Protein AF-0000000084982940 (afdb_homodimer)

Organism: NCBI:txid537013

Secondary structure (DSSP, 8-state):
-HHHHHHHHHHHTT--HHHHHHHTTS-HHHHHHHHHTSSPPPHHHHHHHHHHHT--HHHHTTS-S--SPP---/-HHHHHHHHHHHTT--HHHHHHHTTS-HHHHHHHHHTSSPPPHHHHHHHHHHHT--HHHHTTS-S--SPP---

Sequence (146 aa):
MYFQRIADLRTDADKTQQQIADLLHMKRQVYRRYEKGEREIPTWAVIQLARFYDVSTDYLLGLTREKRPFPKKMYFQRIADLRTDADKTQQQIADLLHMKRQVYRRYEKGEREIPTWAVIQLARFYDVSTDYLLGLTREKRPFPKK

InterPro domains:
  IPR001387 Cro/C1-type, helix-turn-helix domain [PF01381] (6-60)
  IPR001387 Cro/C1-type, helix-turn-helix domain [PS50943] (6-60)
  IPR001387 Cro/C1-type, helix-turn-helix domain [SM00530] (5-60)
  IPR001387 Cro/C1-type, helix-turn-helix domain [cd00093] (4-60)
  IPR010982 Lambda repressor-like, DNA-binding domain superfamily [G3DSA:1.10.260.40] (2-65)
  IPR010982 Lambda repressor-like, DNA-binding domain superfamily [SSF47413] (3-66)

Nearest PDB structures (foldseek):
  2b5a-assembly1_A  TM=7.956E-01  e=2.023E-03  [Bacillus] caldolyticus
  3f52-assembly1_A  TM=8.806E-01  e=1.432E-02  Corynebacterium glutamicum
  3f51-assembly1_A  TM=9.101E-01  e=2.168E-02  Corynebacterium glutamicum
  3vk0-assembly1_A  TM=8.858E-01  e=5.598E-02  Neisseria meningitidis MC58
  6jq1-assembly1_A  TM=7.758E-01  e=2.748E-02  Deinococcus geothermalis DSM 11300

Solvent-accessible surface area (backbone atoms only — not comparable to full-atom values): 7840 Å² total; per-residue (Å²): 118,33,27,52,44,50,44,49,54,35,53,74,67,71,48,52,65,57,58,51,12,53,74,69,71,48,54,42,71,59,47,49,31,26,46,67,58,77,39,82,58,47,41,71,56,46,53,51,49,18,60,72,70,60,30,18,47,33,28,44,53,57,53,21,82,55,51,70,42,63,67,66,115,116,33,28,53,43,50,44,48,53,36,54,72,68,71,46,50,64,57,58,51,11,55,74,68,71,48,54,42,71,59,47,50,31,27,44,68,59,76,39,83,59,48,39,71,56,46,54,51,49,17,59,71,70,60,30,19,48,33,27,47,52,56,51,23,82,55,50,70,42,63,68,66,114

pLDDT: mean 90.78, std 10.64, range [50.38, 98.25]

Structure (mmCIF, N/CA/C/O backbone):
data_AF-0000000084982940-model_v1
#
loop_
_entity.id
_entity.type
_entity.pdbx_description
1 polymer 'DNA-binding helix-turn-helix protein'
#
loop_
_atom_site.group_PDB
_atom_site.id
_atom_site.type_symbol
_atom_site.label_atom_id
_atom_site.label_alt_id
_atom_site.label_comp_id
_atom_site.label_asym_id
_atom_site.label_entity_id
_atom_site.label_seq_id
_atom_site.pdbx_PDB_ins_code
_atom_site.Cartn_x
_atom_site.Cartn_y
_atom_site.Cartn_z
_atom_site.occupancy
_atom_site.B_iso_or_equiv
_atom_site.auth_seq_id
_atom_site.auth_comp_id
_atom_site.auth_asym_id
_atom_site.auth_atom_id
_atom_site.pdbx_PDB_model_num
ATOM 1 N N . MET A 1 1 ? 0.869 0.313 -15.117 1 68.62 1 MET A N 1
ATOM 2 C CA . MET A 1 1 ? -0.005 0.045 -13.977 1 68.62 1 MET A CA 1
ATOM 3 C C . MET A 1 1 ? 0.698 -0.831 -12.945 1 68.62 1 MET A C 1
ATOM 5 O O . MET A 1 1 ? 1.551 -1.647 -13.297 1 68.62 1 MET A O 1
ATOM 9 N N . TYR A 1 2 ? 0.542 -0.737 -11.625 1 73.44 2 TYR A N 1
ATOM 10 C CA . TYR A 1 2 ? 1.33 -1.376 -10.578 1 73.44 2 TYR A CA 1
ATOM 11 C C . TYR A 1 2 ? 1.044 -2.871 -10.516 1 73.44 2 TYR A C 1
ATOM 13 O O . TYR A 1 2 ? 1.881 -3.652 -10.055 1 73.44 2 TYR A O 1
ATOM 21 N N . PHE A 1 3 ? -0.052 -3.299 -11.172 1 84.62 3 PHE A N 1
ATOM 22 C CA . PHE A 1 3 ? -0.371 -4.719 -11.125 1 84.62 3 PHE A CA 1
ATOM 23 C C . PHE A 1 3 ? 0.608 -5.523 -11.969 1 84.62 3 PHE A C 1
ATOM 25 O O . PHE A 1 3 ? 0.892 -6.684 -11.672 1 84.62 3 PHE A O 1
ATOM 32 N N . GLN A 1 4 ? 1.15 -4.902 -12.977 1 89.56 4 GLN A N 1
ATOM 33 C CA . GLN A 1 4 ? 2.117 -5.609 -13.812 1 89.56 4 GLN A CA 1
ATOM 34 C C . GLN A 1 4 ? 3.4 -5.902 -13.039 1 89.56 4 GLN A C 1
ATOM 36 O O . GLN A 1 4 ? 4.02 -6.949 -13.227 1 89.56 4 GLN A O 1
ATOM 41 N N . ARG A 1 5 ? 3.727 -5.008 -12.195 1 92 5 ARG A N 1
ATOM 42 C CA . ARG A 1 5 ? 4.926 -5.168 -11.383 1 92 5 ARG A CA 1
ATOM 43 C C . ARG A 1 5 ? 4.797 -6.371 -10.445 1 92 5 ARG A C 1
ATOM 45 O O . ARG A 1 5 ? 5.77 -7.09 -10.219 1 92 5 ARG A O 1
ATOM 52 N N . ILE A 1 6 ? 3.637 -6.586 -9.961 1 93.56 6 ILE A N 1
ATOM 53 C CA . ILE A 1 6 ? 3.371 -7.707 -9.07 1 93.56 6 ILE A CA 1
ATOM 54 C C . ILE A 1 6 ? 3.617 -9.023 -9.797 1 93.56 6 ILE A C 1
ATOM 56 O O . ILE A 1 6 ? 4.277 -9.922 -9.266 1 93.56 6 ILE A O 1
ATOM 60 N N . ALA A 1 7 ? 3.117 -9.031 -10.992 1 95 7 ALA A N 1
ATOM 61 C CA . ALA A 1 7 ? 3.328 -10.227 -11.812 1 95 7 ALA A CA 1
ATOM 62 C C . ALA A 1 7 ? 4.805 -10.391 -12.156 1 95 7 ALA A C 1
ATOM 64 O O . ALA A 1 7 ? 5.336 -11.508 -12.109 1 95 7 ALA A O 1
ATOM 65 N N . ASP A 1 8 ? 5.441 -9.312 -12.547 1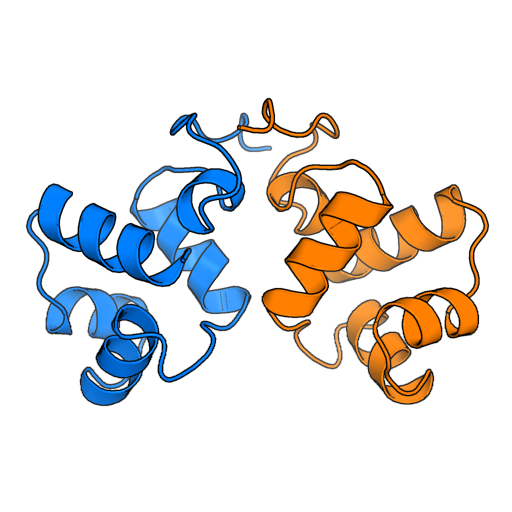 94.88 8 ASP A N 1
ATOM 66 C CA . ASP A 1 8 ? 6.855 -9.336 -12.898 1 94.88 8 ASP A CA 1
ATOM 67 C C . ASP A 1 8 ? 7.703 -9.859 -11.734 1 94.88 8 ASP A C 1
ATOM 69 O O . ASP A 1 8 ? 8.602 -10.68 -11.938 1 94.88 8 ASP A O 1
ATOM 73 N N . LEU A 1 9 ? 7.473 -9.383 -10.578 1 94.94 9 LEU A N 1
ATOM 74 C CA . LEU A 1 9 ? 8.203 -9.812 -9.391 1 94.94 9 LEU A CA 1
ATOM 75 C C . LEU A 1 9 ? 8.008 -11.305 -9.133 1 94.94 9 LEU A C 1
ATOM 77 O O . LEU A 1 9 ? 8.969 -12.008 -8.805 1 94.94 9 LEU A O 1
ATOM 81 N N . ARG A 1 10 ? 6.758 -11.672 -9.242 1 96.81 10 ARG A N 1
ATOM 82 C CA . ARG A 1 10 ? 6.449 -13.078 -9.039 1 96.81 10 ARG A CA 1
ATOM 83 C C . ARG A 1 10 ? 7.223 -13.961 -10.023 1 96.81 10 ARG A C 1
ATOM 85 O O . ARG A 1 10 ? 7.84 -14.945 -9.625 1 96.81 10 ARG A O 1
ATOM 92 N N . THR A 1 11 ? 7.148 -13.602 -11.344 1 96.38 11 THR A N 1
ATOM 93 C CA . THR A 1 11 ? 7.809 -14.375 -12.391 1 96.38 11 THR A CA 1
ATOM 94 C C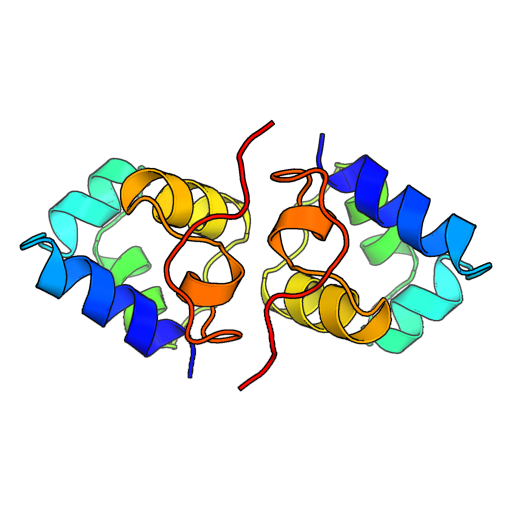 . THR A 1 11 ? 9.328 -14.328 -12.219 1 96.38 11 THR A C 1
ATOM 96 O O . THR A 1 11 ? 10.008 -15.336 -12.414 1 96.38 11 THR A O 1
ATOM 99 N N . ASP A 1 12 ? 9.859 -13.188 -11.883 1 95 12 ASP A N 1
ATOM 100 C CA . ASP A 1 12 ? 11.289 -13.023 -11.641 1 95 12 ASP A CA 1
ATOM 101 C C . ASP A 1 12 ? 11.766 -13.93 -10.508 1 95 12 ASP A C 1
ATOM 103 O O . ASP A 1 12 ? 12.906 -14.398 -10.516 1 95 12 ASP A O 1
ATOM 107 N N . ALA A 1 13 ? 10.969 -14.141 -9.555 1 95.88 13 ALA A N 1
ATOM 108 C CA . ALA A 1 13 ? 11.289 -14.984 -8.406 1 95.88 13 ALA A CA 1
ATOM 109 C C . ALA A 1 13 ? 10.961 -16.453 -8.695 1 95.88 13 ALA A C 1
ATOM 111 O O . ALA A 1 13 ? 11.031 -17.297 -7.797 1 95.88 13 ALA A O 1
ATOM 112 N N . ASP A 1 14 ? 10.461 -16.703 -9.883 1 97.38 14 ASP A N 1
ATOM 113 C CA . ASP A 1 14 ? 10.133 -18.047 -10.336 1 97.38 14 ASP A CA 1
ATOM 114 C C . ASP A 1 14 ? 9.031 -18.656 -9.469 1 97.38 14 ASP A C 1
ATOM 116 O O . ASP A 1 14 ? 9.148 -19.812 -9.047 1 97.38 14 ASP A O 1
ATOM 120 N N . LYS A 1 15 ? 8.07 -17.875 -9.148 1 97.94 15 LYS A N 1
ATOM 121 C CA . LYS A 1 15 ? 6.926 -18.344 -8.375 1 97.94 15 LYS A CA 1
ATOM 122 C C . LYS A 1 15 ? 5.672 -18.422 -9.242 1 97.94 15 LYS A C 1
ATOM 124 O O . LYS A 1 15 ? 5.543 -17.703 -10.227 1 97.94 15 LYS A O 1
ATOM 129 N N . THR A 1 16 ? 4.832 -19.297 -8.812 1 97.94 16 THR A N 1
ATOM 130 C CA . THR A 1 16 ? 3.533 -19.391 -9.469 1 97.94 16 THR A CA 1
ATOM 131 C C . THR A 1 16 ? 2.494 -18.547 -8.742 1 97.94 16 THR A C 1
ATOM 133 O O . THR A 1 16 ? 2.727 -18.109 -7.613 1 97.94 16 THR A O 1
ATOM 136 N N . GLN A 1 17 ? 1.413 -18.328 -9.414 1 97.69 17 GLN A N 1
ATOM 137 C CA . GLN A 1 17 ? 0.321 -17.609 -8.773 1 97.69 17 GLN A CA 1
ATOM 138 C C . GLN A 1 17 ? -0.171 -18.344 -7.527 1 97.69 17 GLN A C 1
ATOM 140 O O . GLN A 1 17 ? -0.521 -17.719 -6.527 1 97.69 17 GLN A O 1
ATOM 145 N N . GLN A 1 18 ? -0.184 -19.656 -7.645 1 98.19 18 GLN A N 1
ATOM 146 C CA . GLN A 1 18 ? -0.63 -20.469 -6.527 1 98.19 18 GLN A CA 1
ATOM 147 C C . GLN A 1 18 ? 0.291 -20.312 -5.32 1 98.19 18 GLN A C 1
ATOM 149 O O . GLN A 1 18 ? -0.177 -20.188 -4.188 1 98.19 18 GLN A O 1
ATOM 154 N N . GLN A 1 19 ? 1.521 -20.297 -5.547 1 98.19 19 GLN A N 1
ATOM 155 C CA . GLN A 1 19 ? 2.498 -20.156 -4.469 1 98.19 19 GLN A CA 1
ATOM 156 C C . GLN A 1 19 ? 2.338 -18.812 -3.758 1 98.19 19 GLN A C 1
ATOM 158 O O . GLN A 1 19 ? 2.41 -18.75 -2.527 1 98.19 19 GLN A O 1
ATOM 163 N N . ILE A 1 20 ? 2.127 -17.797 -4.488 1 98.06 20 ILE A N 1
ATOM 164 C CA . ILE A 1 20 ? 1.952 -16.469 -3.908 1 98.06 20 ILE A CA 1
ATOM 165 C C . ILE A 1 20 ? 0.614 -16.391 -3.176 1 98.06 20 ILE A C 1
ATOM 167 O O . ILE A 1 20 ? 0.524 -15.82 -2.086 1 98.06 20 ILE A O 1
ATOM 171 N N . ALA A 1 21 ? -0.402 -16.938 -3.791 1 98.25 21 ALA A N 1
ATOM 172 C CA . ALA A 1 21 ? -1.712 -16.984 -3.146 1 98.25 21 ALA A CA 1
ATOM 173 C C . ALA A 1 21 ? -1.63 -17.672 -1.792 1 98.25 21 ALA A C 1
ATOM 175 O O . ALA A 1 21 ? -2.219 -17.219 -0.812 1 98.25 21 ALA A O 1
ATOM 176 N N . ASP A 1 22 ? -0.888 -18.766 -1.748 1 98.06 22 ASP A N 1
ATOM 177 C CA . ASP A 1 22 ? -0.677 -19.5 -0.503 1 98.06 22 ASP A CA 1
ATOM 178 C C . ASP A 1 22 ? 0.048 -18.625 0.526 1 98.06 22 ASP A C 1
ATOM 180 O O . ASP A 1 22 ? -0.312 -18.625 1.705 1 98.06 22 ASP A O 1
ATOM 184 N N . LEU A 1 23 ? 1.025 -17.938 0.064 1 96.94 23 LEU A N 1
ATOM 185 C CA . LEU A 1 23 ? 1.77 -17.031 0.92 1 96.94 23 LEU A CA 1
ATOM 186 C C . LEU A 1 23 ? 0.841 -15.992 1.547 1 96.94 23 LEU A C 1
ATOM 188 O O . LEU A 1 23 ? 0.991 -15.648 2.721 1 96.94 23 LEU A O 1
ATOM 192 N N . LEU A 1 24 ? -0.109 -15.523 0.768 1 97.31 24 LEU A N 1
ATOM 193 C CA . LEU A 1 24 ? -1.027 -14.469 1.2 1 97.31 24 LEU A CA 1
ATOM 194 C C . LEU A 1 24 ? -2.27 -15.07 1.85 1 97.31 24 LEU A C 1
ATOM 196 O O . LEU A 1 24 ? -3.193 -14.344 2.223 1 97.31 24 LEU A O 1
ATOM 200 N N . HIS A 1 25 ? -2.301 -16.359 1.927 1 97.69 25 HIS A N 1
ATOM 201 C CA . HIS A 1 25 ? -3.432 -17.062 2.512 1 97.69 25 HIS A CA 1
ATOM 202 C C . HIS A 1 25 ? -4.738 -16.688 1.814 1 97.69 25 HIS A C 1
ATOM 204 O O . HIS A 1 25 ? -5.727 -16.359 2.475 1 97.69 25 HIS A O 1
ATOM 210 N N . MET A 1 26 ? -4.699 -16.797 0.544 1 97 26 MET A N 1
ATOM 211 C CA . MET A 1 26 ? -5.879 -16.5 -0.263 1 97 26 MET A CA 1
ATOM 212 C C . MET A 1 26 ? -5.992 -17.469 -1.438 1 97 26 MET A C 1
ATOM 214 O O . MET A 1 26 ? -5.098 -18.281 -1.667 1 97 26 MET A O 1
ATOM 218 N N . LYS A 1 27 ? -7.105 -17.344 -2.117 1 97.94 27 LYS A N 1
ATOM 219 C CA . LYS A 1 27 ? -7.332 -18.188 -3.293 1 97.94 27 LYS A CA 1
ATOM 220 C C . LYS A 1 27 ? -6.551 -17.656 -4.496 1 97.94 27 LYS A C 1
ATOM 222 O O . LYS A 1 27 ? -6.449 -16.453 -4.703 1 97.94 27 LYS A O 1
ATOM 227 N N . ARG A 1 28 ? -6.113 -18.578 -5.281 1 97.94 28 ARG A N 1
ATOM 228 C CA . ARG A 1 28 ? -5.359 -18.234 -6.488 1 97.94 28 ARG A CA 1
ATOM 229 C C . ARG A 1 28 ? -6.168 -17.328 -7.406 1 97.94 28 ARG A C 1
ATOM 231 O O . ARG A 1 28 ? -5.621 -16.406 -8.008 1 97.94 28 ARG A O 1
ATOM 238 N N . GLN A 1 29 ? -7.418 -17.578 -7.453 1 97.75 29 GLN A N 1
ATOM 239 C CA . GLN A 1 29 ? -8.289 -16.781 -8.32 1 97.75 29 GLN A CA 1
ATOM 240 C C . GLN A 1 29 ? -8.289 -15.32 -7.906 1 97.75 29 GLN A C 1
ATOM 242 O O . GLN A 1 29 ? -8.297 -14.43 -8.758 1 97.75 29 GLN A O 1
ATOM 247 N N . VAL A 1 30 ? -8.297 -15.141 -6.66 1 97 30 VAL A N 1
ATOM 248 C CA . VAL A 1 30 ? -8.305 -13.781 -6.129 1 97 30 VAL A CA 1
ATOM 249 C C . VAL A 1 30 ? -6.977 -13.102 -6.441 1 97 30 VAL A C 1
ATOM 251 O O . VAL A 1 30 ? -6.953 -11.969 -6.93 1 97 30 VAL A O 1
ATOM 254 N N . TYR A 1 31 ? -5.934 -13.805 -6.168 1 97.25 31 TYR A N 1
ATOM 255 C CA . TYR A 1 31 ? -4.605 -13.258 -6.438 1 97.25 31 TYR A CA 1
ATOM 256 C C . TYR A 1 31 ? -4.445 -12.914 -7.914 1 97.25 31 TYR A C 1
ATOM 258 O O . TYR A 1 31 ? -3.877 -11.875 -8.258 1 97.25 31 TYR A O 1
ATOM 266 N N . ARG A 1 32 ? -4.895 -13.758 -8.711 1 96.44 32 ARG A N 1
ATOM 267 C CA . ARG A 1 32 ? -4.824 -13.539 -10.156 1 96.44 32 ARG A CA 1
ATOM 268 C C . ARG A 1 32 ? -5.492 -12.219 -10.539 1 96.44 32 ARG A C 1
ATOM 270 O O . ARG A 1 32 ? -5 -11.5 -11.406 1 96.44 32 ARG A O 1
ATOM 277 N N . ARG A 1 33 ? -6.59 -11.93 -9.922 1 96.62 33 ARG A N 1
ATOM 278 C CA . ARG A 1 33 ? -7.316 -10.703 -10.211 1 96.62 33 ARG A CA 1
ATOM 279 C C . ARG A 1 33 ? -6.477 -9.477 -9.867 1 96.62 33 ARG A C 1
ATOM 281 O O . ARG A 1 33 ? -6.586 -8.438 -10.531 1 96.62 33 ARG A O 1
ATOM 288 N N . TYR A 1 34 ? -5.676 -9.57 -8.875 1 95.56 34 TYR A N 1
ATOM 289 C CA . TYR A 1 34 ? -4.77 -8.477 -8.539 1 95.56 34 TYR A CA 1
ATOM 290 C C . TYR A 1 34 ? -3.73 -8.273 -9.633 1 95.56 34 TYR A C 1
ATOM 292 O O . TYR A 1 34 ? -3.496 -7.145 -10.07 1 95.56 34 TYR A O 1
ATOM 300 N N . GLU A 1 35 ? -3.201 -9.352 -10.164 1 95.75 35 GLU A N 1
ATOM 301 C CA . GLU A 1 35 ? -2.156 -9.281 -11.18 1 95.75 35 GLU A CA 1
ATOM 302 C C . GLU A 1 35 ? -2.719 -8.805 -12.516 1 95.75 35 GLU A C 1
ATOM 304 O O . GLU A 1 35 ? -1.979 -8.281 -13.359 1 95.75 35 GLU A O 1
ATOM 309 N N . LYS A 1 36 ? -4.012 -8.945 -12.609 1 94.56 36 LYS A N 1
ATOM 310 C CA . LYS A 1 36 ? -4.656 -8.531 -13.852 1 94.56 36 LYS A CA 1
ATOM 311 C C . LYS A 1 36 ? -5.191 -7.109 -13.75 1 94.56 36 LYS A C 1
ATOM 313 O O . LYS A 1 36 ? -5.668 -6.547 -14.742 1 94.56 36 LYS A O 1
ATOM 318 N N . GLY A 1 37 ? -5.168 -6.625 -12.664 1 93.44 37 GLY A N 1
ATOM 319 C CA . GLY A 1 37 ? -5.688 -5.281 -12.461 1 93.44 37 GLY A CA 1
ATOM 320 C C . GLY A 1 37 ? -7.199 -5.238 -12.344 1 93.44 37 GLY A C 1
ATOM 321 O O . GLY A 1 37 ? -7.801 -4.164 -12.422 1 93.44 37 GLY A O 1
ATOM 322 N N . GLU A 1 38 ? -7.781 -6.355 -12.148 1 95.12 38 GLU A N 1
ATOM 323 C CA . GLU A 1 38 ? -9.234 -6.422 -12.008 1 95.12 38 GLU A CA 1
ATOM 324 C C . GLU A 1 38 ? -9.672 -6 -10.609 1 95.12 38 GLU A C 1
ATOM 326 O O . GLU A 1 38 ? -10.805 -5.547 -10.422 1 95.12 38 GLU A O 1
ATOM 331 N N . ARG A 1 39 ? -8.812 -6.188 -9.625 1 94.12 39 ARG A N 1
ATOM 332 C CA . ARG A 1 39 ? -9.023 -5.781 -8.234 1 94.12 39 ARG A CA 1
ATOM 333 C C . ARG A 1 39 ? -7.797 -5.07 -7.68 1 94.12 39 ARG A C 1
ATOM 335 O O . ARG A 1 39 ? -6.668 -5.395 -8.047 1 94.12 39 ARG A O 1
ATOM 342 N N . GLU A 1 40 ? -8.125 -4.199 -6.852 1 93.62 40 GLU A N 1
ATOM 343 C CA . GLU A 1 40 ? -7.008 -3.553 -6.176 1 93.62 40 GLU A CA 1
ATOM 344 C C . GLU A 1 40 ? -6.445 -4.438 -5.066 1 93.62 40 GLU A C 1
ATOM 346 O O . GLU A 1 40 ? -7.203 -5.004 -4.273 1 93.62 40 GLU A O 1
ATOM 351 N N . ILE A 1 41 ? -5.16 -4.551 -5.07 1 94.81 41 ILE A N 1
ATOM 352 C CA . ILE A 1 41 ? -4.508 -5.32 -4.02 1 94.81 41 ILE A CA 1
ATOM 353 C C . ILE A 1 41 ? -4.574 -4.555 -2.701 1 94.81 41 ILE A C 1
ATOM 355 O O . ILE A 1 41 ? -4.328 -3.346 -2.664 1 94.81 41 ILE A O 1
ATOM 359 N N . PRO A 1 42 ? -5.008 -5.273 -1.688 1 95 42 PRO A N 1
ATOM 360 C CA . PRO A 1 42 ? -5.113 -4.574 -0.405 1 95 42 PRO A CA 1
ATOM 361 C C . PRO A 1 42 ? -3.748 -4.266 0.211 1 95 42 PRO A C 1
ATOM 363 O O . PRO A 1 42 ? -2.768 -4.961 -0.074 1 95 42 PRO A O 1
ATOM 366 N N . THR A 1 43 ? -3.75 -3.266 1.071 1 95.25 43 THR A N 1
ATOM 367 C CA . THR A 1 43 ? -2.52 -2.742 1.654 1 95.25 43 THR A CA 1
ATOM 368 C C . THR A 1 43 ? -1.765 -3.842 2.395 1 95.25 43 THR A C 1
ATOM 370 O O . THR A 1 43 ? -0.542 -3.955 2.271 1 95.25 43 THR A O 1
ATOM 373 N N . TRP A 1 44 ? -2.48 -4.668 3.143 1 94.56 44 TRP A N 1
ATOM 374 C CA . TRP A 1 44 ? -1.816 -5.723 3.902 1 94.56 44 TRP A CA 1
ATOM 375 C C . TRP A 1 44 ? -1.078 -6.68 2.973 1 94.56 44 TRP A C 1
ATOM 377 O O . TRP A 1 44 ? 0.014 -7.152 3.297 1 94.56 44 TRP A O 1
ATOM 387 N N . ALA A 1 45 ? -1.613 -6.98 1.888 1 95.94 45 ALA A N 1
ATOM 388 C CA . ALA A 1 45 ? -0.985 -7.871 0.917 1 95.94 45 ALA A CA 1
ATOM 389 C C . ALA A 1 45 ? 0.234 -7.215 0.276 1 95.94 45 ALA A C 1
ATOM 391 O O . ALA A 1 45 ? 1.24 -7.879 0.016 1 95.94 45 ALA A O 1
ATOM 392 N N . VAL A 1 46 ? 0.087 -5.957 0.033 1 94.81 46 VAL A N 1
ATOM 393 C CA . VAL A 1 46 ? 1.199 -5.191 -0.523 1 94.81 46 VAL A CA 1
ATOM 394 C C . VAL A 1 46 ? 2.404 -5.281 0.41 1 94.81 46 VAL A C 1
ATOM 396 O O . VAL A 1 46 ? 3.525 -5.539 -0.036 1 94.81 46 VAL A O 1
ATOM 399 N N . ILE A 1 47 ? 2.189 -5.098 1.643 1 94 47 ILE A N 1
ATOM 400 C CA . ILE A 1 47 ? 3.252 -5.129 2.643 1 94 47 ILE A CA 1
ATOM 401 C C . ILE A 1 47 ? 3.891 -6.516 2.672 1 94 47 ILE A C 1
ATOM 403 O O . ILE A 1 47 ? 5.117 -6.641 2.656 1 94 47 ILE A O 1
ATOM 407 N N . GLN A 1 48 ? 3.082 -7.48 2.674 1 95.88 48 GLN A N 1
ATOM 408 C CA . GLN A 1 48 ? 3.58 -8.852 2.727 1 95.88 48 GLN A CA 1
ATOM 409 C C . GLN A 1 48 ? 4.418 -9.18 1.493 1 95.88 48 GLN A C 1
ATOM 411 O O . GLN A 1 48 ? 5.477 -9.797 1.604 1 95.88 48 GLN A O 1
ATOM 416 N N . LEU A 1 49 ? 3.908 -8.805 0.385 1 96 49 LEU A N 1
ATOM 417 C CA . LEU A 1 49 ? 4.617 -9.078 -0.859 1 96 49 LEU A CA 1
ATOM 418 C C . LEU A 1 49 ? 5.945 -8.328 -0.905 1 96 49 LEU A C 1
ATOM 420 O O . LEU A 1 49 ? 6.961 -8.883 -1.336 1 96 49 LEU A O 1
ATOM 424 N N . ALA A 1 50 ? 5.898 -7.105 -0.548 1 93.81 50 ALA A N 1
ATOM 425 C CA . ALA A 1 50 ? 7.121 -6.309 -0.521 1 93.81 50 ALA A CA 1
ATOM 426 C C . ALA A 1 50 ? 8.188 -6.965 0.354 1 93.81 50 ALA A C 1
ATOM 428 O O . ALA A 1 50 ? 9.359 -7.02 -0.022 1 93.81 50 ALA A O 1
ATOM 429 N N . ARG A 1 51 ? 7.801 -7.453 1.483 1 93.5 51 ARG A N 1
ATOM 430 C CA . ARG A 1 51 ? 8.719 -8.141 2.391 1 93.5 51 ARG A CA 1
ATOM 431 C C . ARG A 1 51 ? 9.227 -9.438 1.777 1 93.5 51 ARG A C 1
ATOM 433 O O . ARG A 1 51 ? 10.414 -9.742 1.854 1 93.5 51 ARG A O 1
ATOM 440 N N . PHE A 1 52 ? 8.297 -10.062 1.235 1 95.25 52 PHE A N 1
ATOM 441 C CA . PHE A 1 52 ? 8.633 -11.359 0.654 1 95.25 52 PHE A CA 1
ATOM 442 C C . PHE A 1 52 ? 9.664 -11.203 -0.459 1 95.25 52 PHE A C 1
ATOM 444 O O . PHE A 1 52 ? 10.633 -11.953 -0.52 1 95.25 52 PHE A O 1
ATOM 451 N N . TYR A 1 53 ? 9.445 -10.242 -1.34 1 94.56 53 TYR A N 1
ATOM 452 C CA . TYR A 1 53 ? 10.32 -10.031 -2.488 1 94.56 53 TYR A CA 1
ATOM 453 C C . TYR A 1 53 ? 11.516 -9.164 -2.115 1 94.56 53 TYR A C 1
ATOM 455 O O . TYR A 1 53 ? 12.406 -8.938 -2.938 1 94.56 53 TYR A O 1
ATOM 463 N N . ASP A 1 54 ? 11.516 -8.656 -0.96 1 93 54 ASP A N 1
ATOM 464 C CA . ASP A 1 54 ? 12.578 -7.793 -0.453 1 93 54 ASP A CA 1
ATOM 465 C C . ASP A 1 54 ? 12.703 -6.52 -1.287 1 93 54 ASP A C 1
ATOM 467 O O . ASP A 1 54 ? 13.789 -6.172 -1.746 1 93 54 ASP A O 1
ATOM 471 N N . VAL A 1 55 ? 11.594 -5.883 -1.477 1 92.31 55 VAL A N 1
ATOM 472 C CA . VAL A 1 55 ? 11.508 -4.617 -2.203 1 92.31 55 VAL A CA 1
ATOM 473 C C . VAL A 1 55 ? 10.68 -3.617 -1.406 1 92.31 55 VAL A C 1
ATOM 475 O O . VAL A 1 55 ? 10.023 -3.984 -0.426 1 92.31 55 VAL A O 1
ATOM 478 N N . SER A 1 56 ? 10.797 -2.396 -1.872 1 91.75 56 SER A N 1
ATOM 479 C CA . SER A 1 56 ? 9.953 -1.378 -1.249 1 91.75 56 SER A CA 1
ATOM 480 C C . SER A 1 56 ? 8.523 -1.44 -1.776 1 91.75 56 SER A C 1
ATOM 482 O O . SER A 1 56 ? 8.289 -1.922 -2.887 1 91.75 56 SER A O 1
ATOM 484 N N . THR A 1 57 ? 7.59 -1.021 -0.942 1 93 57 THR A N 1
ATOM 485 C CA . THR A 1 57 ? 6.215 -0.929 -1.414 1 93 57 THR A CA 1
ATOM 486 C C . THR A 1 57 ? 6.109 0.045 -2.584 1 93 57 THR A C 1
ATOM 488 O O . THR A 1 57 ? 5.309 -0.161 -3.5 1 93 57 THR A O 1
ATOM 491 N N . ASP A 1 58 ? 6.945 1.015 -2.609 1 92.31 58 ASP A N 1
ATOM 492 C CA . ASP A 1 58 ? 6.996 1.959 -3.723 1 92.31 58 ASP A CA 1
ATOM 493 C C . ASP A 1 58 ? 7.359 1.252 -5.027 1 92.31 58 ASP A C 1
ATOM 495 O O . ASP A 1 58 ? 6.73 1.489 -6.062 1 92.31 58 ASP A O 1
ATOM 499 N N . TYR A 1 59 ? 8.328 0.442 -4.871 1 91.75 59 TYR A N 1
ATOM 500 C CA . TYR A 1 59 ? 8.75 -0.303 -6.051 1 91.75 59 TYR A CA 1
ATOM 501 C C . TYR A 1 59 ? 7.652 -1.256 -6.512 1 91.75 59 TYR A C 1
ATOM 503 O O . TYR A 1 59 ? 7.336 -1.315 -7.703 1 91.75 59 TYR A O 1
ATOM 511 N N . LEU A 1 60 ? 7.059 -1.931 -5.555 1 92.75 60 LEU A N 1
ATOM 512 C CA . LEU A 1 60 ? 6.02 -2.912 -5.848 1 92.75 60 LEU A CA 1
ATOM 513 C C . LEU A 1 60 ? 4.828 -2.256 -6.543 1 92.75 60 LEU A C 1
ATOM 515 O O . LEU A 1 60 ? 4.25 -2.832 -7.465 1 92.75 60 LEU A O 1
ATOM 519 N N . LEU A 1 61 ? 4.602 -1.038 -6.09 1 92.12 61 LEU A N 1
ATOM 520 C CA . LEU A 1 61 ? 3.434 -0.329 -6.602 1 92.12 61 LEU A CA 1
ATOM 521 C C . LEU A 1 61 ? 3.797 0.504 -7.824 1 92.12 61 LEU A C 1
ATOM 523 O O . LEU A 1 61 ? 2.982 1.297 -8.305 1 92.12 61 LEU A O 1
ATOM 527 N N . GLY A 1 62 ? 4.992 0.4 -8.266 1 88.25 62 GLY A N 1
ATOM 528 C CA . GLY A 1 62 ? 5.41 1.047 -9.5 1 88.25 62 GLY A CA 1
ATOM 529 C C . GLY A 1 62 ? 5.652 2.535 -9.344 1 88.25 62 GLY A C 1
ATOM 530 O O . GLY A 1 62 ? 5.633 3.281 -10.32 1 88.25 62 GLY A O 1
ATOM 531 N N . LEU A 1 63 ? 5.848 2.949 -8.164 1 87.81 63 LEU A N 1
ATOM 532 C CA . LEU A 1 63 ? 6.027 4.371 -7.887 1 87.81 63 LEU A CA 1
ATOM 533 C C . LEU A 1 63 ? 7.496 4.77 -8.016 1 87.81 63 LEU A C 1
ATOM 535 O O . LEU A 1 63 ? 7.812 5.957 -8.125 1 87.81 63 LEU A O 1
ATOM 539 N N . THR A 1 64 ? 8.328 3.803 -7.957 1 86.31 64 THR A N 1
ATOM 540 C CA . THR A 1 64 ? 9.758 4.035 -8.117 1 86.31 64 THR A CA 1
ATOM 541 C C . THR A 1 64 ? 10.398 2.92 -8.938 1 86.31 64 THR A C 1
ATOM 543 O O . THR A 1 64 ? 9.836 1.829 -9.062 1 86.31 64 THR A O 1
ATOM 546 N N . ARG A 1 65 ? 11.484 3.174 -9.445 1 85.19 65 ARG A N 1
ATOM 547 C CA . ARG A 1 65 ? 12.234 2.168 -10.188 1 85.19 65 ARG A CA 1
ATOM 548 C C . ARG A 1 65 ? 13.32 1.537 -9.32 1 85.19 65 ARG A C 1
ATOM 550 O O . ARG A 1 65 ? 13.93 0.537 -9.711 1 85.19 65 ARG A O 1
ATOM 557 N N . GLU A 1 66 ? 13.445 2.082 -8.234 1 82.06 66 GLU A N 1
ATOM 558 C CA . GLU A 1 66 ? 14.453 1.56 -7.32 1 82.06 66 GLU A CA 1
ATOM 559 C C . GLU A 1 66 ? 13.906 0.391 -6.508 1 82.0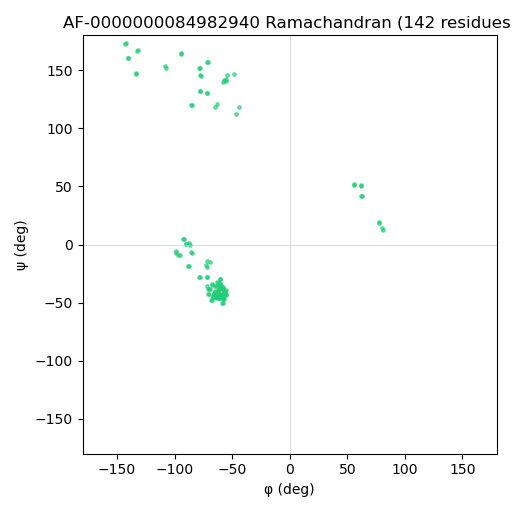6 66 GLU A C 1
ATOM 561 O O . GLU A 1 66 ? 12.938 0.545 -5.766 1 82.06 66 GLU A O 1
ATOM 566 N N . LYS A 1 67 ? 14.586 -0.762 -6.688 1 75.56 67 LYS A N 1
ATOM 567 C CA . LYS A 1 67 ? 14.125 -1.984 -6.035 1 75.56 67 LYS A CA 1
ATOM 568 C C . LYS A 1 67 ? 14.391 -1.939 -4.531 1 75.56 67 LYS A C 1
ATOM 570 O O . LYS A 1 67 ? 13.609 -2.471 -3.742 1 75.56 67 LYS A O 1
ATOM 575 N N . ARG A 1 68 ? 15.508 -1.331 -4.078 1 68.69 68 ARG A N 1
ATOM 576 C CA . ARG A 1 68 ? 16.016 -1.472 -2.723 1 68.69 68 ARG A CA 1
ATOM 577 C C . ARG A 1 68 ? 15.055 -0.884 -1.702 1 68.69 68 ARG A C 1
ATOM 579 O O . ARG A 1 68 ? 14.562 0.232 -1.878 1 68.69 68 ARG A O 1
ATOM 586 N N . PRO A 1 69 ? 14.641 -1.931 -0.858 1 63.59 69 PRO A N 1
ATOM 587 C CA . PRO A 1 69 ? 13.812 -1.418 0.234 1 63.59 69 PRO A CA 1
ATOM 588 C C . PRO A 1 69 ? 14.5 -0.316 1.034 1 63.59 69 PRO A C 1
ATOM 590 O O . PRO A 1 69 ? 15.734 -0.222 1.025 1 63.59 69 PRO A O 1
ATOM 593 N N . PHE A 1 70 ? 13.742 0.628 1.414 1 61.78 70 PHE A N 1
ATOM 594 C CA . PHE A 1 70 ? 14.359 1.523 2.387 1 61.78 70 PHE A CA 1
ATOM 595 C C . PHE A 1 70 ? 14.82 0.752 3.617 1 61.78 70 PHE A C 1
ATOM 597 O O . PHE A 1 70 ? 14.289 -0.318 3.92 1 61.78 70 PHE A O 1
ATOM 604 N N . PRO A 1 71 ? 15.867 1.172 4.031 1 61.75 71 PRO A N 1
ATOM 605 C CA . PRO A 1 71 ? 16.359 0.451 5.211 1 61.75 71 PRO A CA 1
ATOM 606 C C . PRO A 1 71 ? 15.273 0.244 6.266 1 61.75 71 PRO A C 1
ATOM 608 O O . PRO A 1 71 ? 14.438 1.128 6.484 1 61.75 71 PRO A O 1
ATOM 611 N N . LYS A 1 72 ? 14.961 -1.059 6.379 1 56.59 72 LYS A N 1
ATOM 612 C CA . LYS A 1 72 ? 14 -1.45 7.402 1 56.59 72 LYS A CA 1
ATOM 613 C C . LYS A 1 72 ? 14.352 -0.832 8.758 1 56.59 72 LYS A C 1
ATOM 615 O O . LYS A 1 72 ? 15.523 -0.561 9.031 1 56.59 72 LYS A O 1
ATOM 620 N N . LYS A 1 73 ? 13.336 -0.492 9.578 1 50.38 73 LYS A N 1
ATOM 621 C CA . LYS A 1 73 ? 13.633 -0.177 10.969 1 50.38 73 LYS A CA 1
ATOM 622 C C . LYS A 1 73 ? 14.148 -1.405 11.711 1 50.38 73 LYS A C 1
ATOM 624 O O . LYS A 1 73 ? 13.672 -2.521 11.484 1 50.38 73 LYS A O 1
ATOM 629 N N . MET B 1 1 ?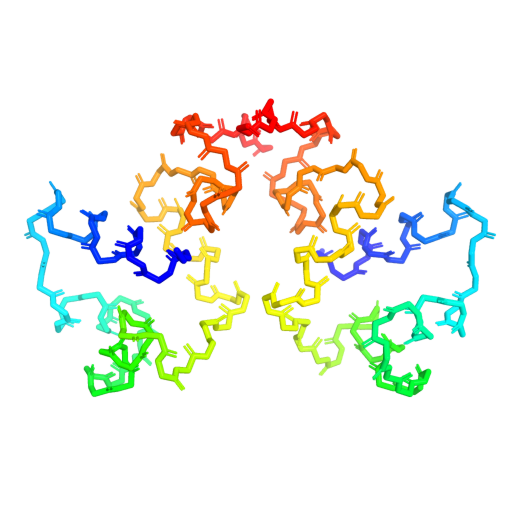 1.718 0.705 14.812 1 68.12 1 MET B N 1
ATOM 630 C CA . MET B 1 1 ? 0.818 0.37 13.719 1 68.12 1 MET B CA 1
ATOM 631 C C . MET B 1 1 ? 0.788 1.486 12.68 1 68.12 1 MET B C 1
ATOM 633 O O . MET B 1 1 ? 1.007 2.652 13.008 1 68.12 1 MET B O 1
ATOM 637 N N . TYR B 1 2 ? 0.668 1.267 11.344 1 75.69 2 TYR B N 1
ATOM 638 C CA . TYR B 1 2 ? 0.872 2.262 10.297 1 75.69 2 TYR B CA 1
ATOM 639 C C . TYR B 1 2 ? -0.24 3.303 10.312 1 75.69 2 TYR B C 1
ATOM 641 O O . TYR B 1 2 ? -0.065 4.414 9.805 1 75.69 2 TYR B O 1
ATOM 649 N N . PHE B 1 3 ? -1.356 2.973 11.039 1 83.5 3 PHE B N 1
ATOM 650 C CA . PHE B 1 3 ? -2.455 3.932 11.031 1 83.5 3 PHE B CA 1
ATOM 651 C C . PHE B 1 3 ? -2.092 5.172 11.844 1 83.5 3 PHE B C 1
ATOM 653 O O . PHE B 1 3 ? -2.562 6.273 11.547 1 83.5 3 PHE B O 1
ATOM 660 N N . GLN B 1 4 ? -1.245 5 12.797 1 89.31 4 GLN B N 1
ATOM 661 C CA . GLN B 1 4 ? -0.824 6.148 13.594 1 89.31 4 GLN B CA 1
ATOM 662 C C . GLN B 1 4 ? 0.001 7.121 12.758 1 89.31 4 GLN B C 1
ATOM 664 O O . GLN B 1 4 ? -0.096 8.336 12.93 1 89.31 4 GLN B O 1
ATOM 669 N N . ARG B 1 5 ? 0.72 6.578 11.875 1 92 5 ARG B N 1
ATOM 670 C CA . ARG B 1 5 ? 1.544 7.398 10.992 1 92 5 ARG B CA 1
ATOM 671 C C . ARG B 1 5 ? 0.678 8.273 10.094 1 92 5 ARG B C 1
ATOM 673 O O . ARG B 1 5 ? 1.02 9.43 9.828 1 92 5 ARG B O 1
ATOM 680 N N . ILE B 1 6 ? -0.404 7.77 9.688 1 93.62 6 ILE B N 1
ATOM 681 C CA . ILE B 1 6 ? -1.331 8.5 8.828 1 93.62 6 ILE B CA 1
ATOM 682 C C . ILE B 1 6 ? -1.869 9.719 9.57 1 93.62 6 ILE B C 1
ATOM 684 O O . ILE B 1 6 ? -1.895 10.828 9.023 1 93.62 6 ILE B O 1
ATOM 688 N N . ALA B 1 7 ? -2.211 9.461 10.789 1 95.12 7 ALA B N 1
ATOM 689 C CA . ALA B 1 7 ? -2.699 10.562 11.617 1 95.12 7 ALA B CA 1
ATOM 690 C C . ALA B 1 7 ? -1.595 11.586 11.883 1 95.12 7 ALA B C 1
ATOM 692 O O . ALA B 1 7 ? -1.831 12.789 11.828 1 95.12 7 ALA B O 1
ATOM 693 N N . ASP B 1 8 ? -0.428 11.094 12.211 1 94.81 8 ASP B N 1
ATOM 694 C CA . ASP B 1 8 ? 0.718 11.961 12.484 1 94.81 8 ASP B CA 1
ATOM 695 C C . ASP B 1 8 ? 1.028 12.852 11.289 1 94.81 8 ASP B C 1
ATOM 697 O O . ASP B 1 8 ? 1.284 14.047 11.445 1 94.81 8 ASP B O 1
ATOM 701 N N . LEU B 1 9 ? 1.047 12.312 10.125 1 94.81 9 LEU B N 1
ATOM 702 C CA . LEU B 1 9 ? 1.317 13.07 8.906 1 94.81 9 LEU B CA 1
ATOM 703 C C . LEU B 1 9 ? 0.271 14.156 8.695 1 94.81 9 LEU B C 1
ATOM 705 O O . LEU B 1 9 ? 0.607 15.281 8.32 1 94.81 9 LEU B O 1
ATOM 709 N N . ARG B 1 10 ? -0.949 13.711 8.891 1 96.75 10 ARG B N 1
ATOM 710 C CA . ARG B 1 10 ? -2.037 14.672 8.734 1 96.75 10 ARG B CA 1
ATOM 711 C C . ARG B 1 10 ? -1.868 15.844 9.695 1 96.75 10 ARG B C 1
ATOM 713 O O . ARG B 1 10 ? -1.967 17 9.289 1 96.75 10 ARG B O 1
ATOM 720 N N . THR B 1 11 ? -1.639 15.539 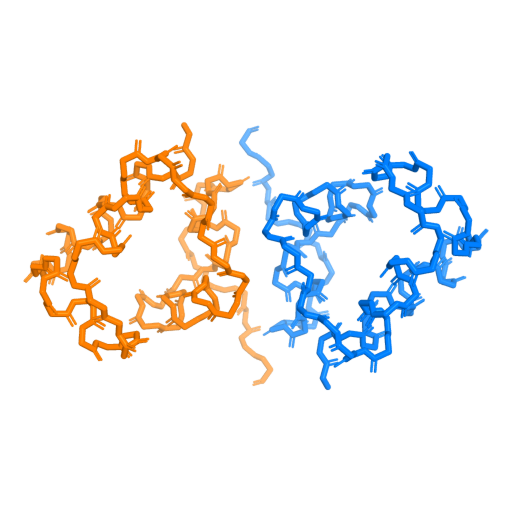11.016 1 96.31 11 THR B N 1
ATOM 721 C CA . THR B 1 11 ? -1.502 16.578 12.039 1 96.31 11 THR B CA 1
ATOM 722 C C . THR B 1 11 ? -0.261 17.422 11.781 1 96.31 11 THR B C 1
ATOM 724 O O . THR B 1 11 ? -0.289 18.641 11.969 1 96.31 11 THR B O 1
ATOM 727 N N . ASP B 1 12 ? 0.822 16.797 11.375 1 94.81 12 ASP B N 1
ATOM 728 C CA . ASP B 1 12 ? 2.057 17.516 11.055 1 94.81 12 ASP B CA 1
ATOM 729 C C . ASP B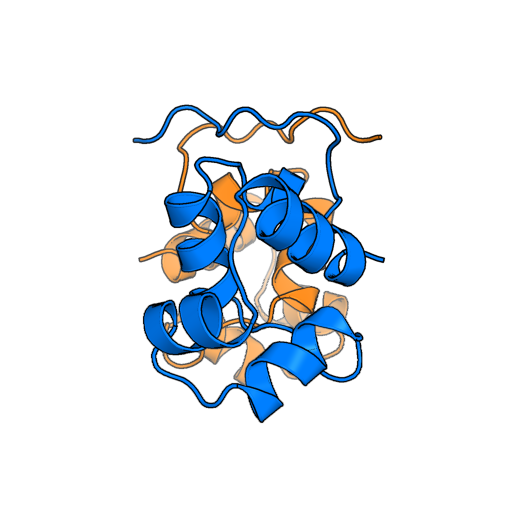 1 12 ? 1.839 18.5 9.914 1 94.81 12 ASP B C 1
ATOM 731 O O . ASP B 1 12 ? 2.484 19.547 9.867 1 94.81 12 ASP B O 1
ATOM 735 N N . ALA B 1 13 ? 1.012 18.203 9.016 1 95.81 13 ALA B N 1
ATOM 736 C CA . ALA B 1 13 ? 0.707 19.062 7.875 1 95.81 13 ALA B CA 1
ATOM 737 C C . ALA B 1 13 ? -0.405 20.047 8.211 1 95.81 13 ALA B C 1
ATOM 739 O O . ALA B 1 13 ? -0.899 20.766 7.328 1 95.81 13 ALA B O 1
ATOM 740 N N . ASP B 1 14 ? -0.875 19.984 9.422 1 97.31 14 ASP B N 1
ATOM 741 C CA . ASP B 1 14 ? -1.907 20.875 9.93 1 97.31 14 ASP B CA 1
ATOM 742 C C . ASP B 1 14 ? -3.207 20.719 9.141 1 97.31 14 ASP B C 1
ATOM 744 O O . ASP B 1 14 ? -3.818 21.703 8.734 1 97.31 14 ASP B O 1
ATOM 748 N N . LYS B 1 15 ? -3.533 19.516 8.859 1 97.81 15 LYS B N 1
ATOM 749 C CA . LYS B 1 15 ? -4.773 19.188 8.164 1 97.81 15 LYS B CA 1
ATOM 750 C C . LYS B 1 15 ? -5.789 18.547 9.102 1 97.81 15 LYS B C 1
ATOM 752 O O . LYS B 1 15 ? -5.41 17.906 10.078 1 97.81 15 LYS B O 1
ATOM 757 N N . THR B 1 16 ? -6.992 18.75 8.75 1 97.94 16 THR B N 1
ATOM 758 C CA . THR B 1 16 ? -8.062 18.078 9.477 1 97.94 16 THR B CA 1
ATOM 759 C C . THR B 1 16 ? -8.453 16.781 8.789 1 97.94 16 THR B C 1
ATOM 761 O O . THR B 1 16 ? -8.07 16.531 7.637 1 97.94 16 THR B O 1
ATOM 764 N N . GLN B 1 17 ? -9.156 15.953 9.516 1 97.69 17 GLN B N 1
ATOM 765 C CA . GLN B 1 17 ? -9.656 14.719 8.922 1 97.69 17 GLN B CA 1
ATOM 766 C C . GLN B 1 17 ? -10.562 15.008 7.727 1 97.69 17 GLN B C 1
ATOM 768 O O . GLN B 1 17 ? -10.539 14.281 6.73 1 97.69 17 GLN B O 1
ATOM 773 N N . GLN B 1 18 ? -11.328 16.062 7.863 1 98.19 18 GLN B N 1
ATOM 774 C CA . GLN B 1 18 ? -12.242 16.453 6.793 1 98.19 18 GLN B CA 1
ATOM 775 C C . GLN B 1 18 ? -11.477 16.844 5.535 1 98.19 18 GLN B C 1
ATOM 777 O O . GLN B 1 18 ? -11.852 16.453 4.426 1 98.19 18 GLN B O 1
ATOM 782 N N . GLN B 1 19 ? -10.453 17.562 5.691 1 98.19 19 GLN B N 1
ATOM 783 C CA . GLN B 1 19 ? -9.648 18 4.559 1 98.19 19 GLN B CA 1
ATOM 784 C C . GLN B 1 19 ? -9.039 16.812 3.824 1 98.19 19 GLN B C 1
ATOM 786 O O . GLN B 1 19 ? -9.016 16.781 2.592 1 98.19 19 GLN B O 1
ATOM 791 N N . ILE B 1 20 ? -8.562 15.867 4.547 1 98.06 20 ILE B N 1
ATOM 792 C CA . ILE B 1 20 ? -7.957 14.688 3.949 1 98.06 20 ILE B CA 1
ATOM 793 C C . ILE B 1 20 ? -9.039 13.828 3.295 1 98.06 20 ILE B C 1
ATOM 795 O O . ILE B 1 20 ? -8.844 13.297 2.199 1 98.06 20 ILE B O 1
ATOM 799 N N . ALA B 1 21 ? -10.133 13.68 3.98 1 98.25 21 ALA B N 1
ATOM 800 C CA . ALA B 1 21 ? -11.258 12.938 3.416 1 98.25 21 ALA B CA 1
ATOM 801 C C . ALA B 1 21 ? -11.68 13.531 2.072 1 98.25 21 ALA B C 1
ATOM 803 O O . ALA B 1 21 ? -11.945 12.789 1.12 1 98.25 21 ALA B O 1
ATOM 804 N N . ASP B 1 22 ? -11.727 14.836 2.01 1 98.06 22 ASP B N 1
ATOM 805 C CA . ASP B 1 22 ? -12.062 15.531 0.77 1 98.06 22 ASP B CA 1
ATOM 806 C C . ASP B 1 22 ? -11.031 15.242 -0.319 1 98.06 22 ASP B C 1
ATOM 808 O O . ASP B 1 22 ? -11.391 15.008 -1.475 1 98.06 22 ASP B O 1
ATOM 812 N N . LEU B 1 23 ? -9.82 15.273 0.069 1 96.94 23 LEU B N 1
ATOM 813 C CA . LEU B 1 23 ? -8.734 14.961 -0.85 1 96.94 23 LEU B CA 1
ATOM 814 C C . LEU B 1 23 ? -8.914 13.562 -1.441 1 96.94 23 LEU B C 1
ATOM 816 O O . LEU B 1 23 ? -8.656 13.352 -2.629 1 96.94 23 LEU B O 1
ATOM 820 N N . LEU B 1 24 ? -9.344 12.633 -0.614 1 97.31 24 LEU B N 1
ATOM 821 C CA . LEU B 1 24 ? -9.492 11.242 -1.013 1 97.31 24 LEU B CA 1
ATOM 822 C C . LEU B 1 24 ? -10.891 10.984 -1.571 1 97.31 24 LEU B C 1
ATOM 824 O O . LEU B 1 24 ? -11.227 9.844 -1.906 1 97.31 24 LEU B O 1
ATOM 828 N N . HIS B 1 25 ? -11.672 11.984 -1.615 1 97.69 25 HIS B N 1
ATOM 829 C CA . HIS B 1 25 ? -13.039 11.883 -2.111 1 97.69 25 HIS B CA 1
ATOM 830 C C . HIS B 1 25 ? -13.828 10.82 -1.345 1 97.69 25 HIS B C 1
ATOM 832 O O . HIS B 1 25 ? -14.469 9.961 -1.949 1 97.69 25 HIS B O 1
ATOM 838 N N . MET B 1 26 ? -13.781 10.961 -0.071 1 97.06 26 MET B N 1
ATOM 839 C CA . MET B 1 26 ? -14.508 10.039 0.799 1 97.06 26 MET B CA 1
ATOM 840 C C . MET B 1 26 ? -15.094 10.773 2.002 1 97.06 26 MET B C 1
ATOM 842 O O . MET B 1 26 ? -14.82 11.953 2.207 1 97.06 26 MET B O 1
ATOM 846 N N . LYS B 1 27 ? -15.883 10.039 2.736 1 97.94 27 LYS B N 1
ATOM 847 C CA . LYS B 1 27 ? -16.484 10.602 3.939 1 97.94 27 LYS B CA 1
ATOM 848 C C . LYS B 1 27 ? -15.477 10.664 5.082 1 97.94 27 LYS B C 1
ATOM 850 O O . LYS B 1 27 ? -14.672 9.742 5.258 1 97.94 27 LYS B O 1
ATOM 855 N N . ARG B 1 28 ? -15.609 11.664 5.84 1 97.94 28 ARG B N 1
ATOM 856 C CA . ARG B 1 28 ? -14.734 11.867 6.988 1 97.94 28 ARG B CA 1
ATOM 857 C C . ARG B 1 28 ? -14.797 10.672 7.938 1 97.94 28 ARG B C 1
ATOM 859 O O . ARG B 1 28 ? -13.773 10.25 8.484 1 97.94 28 ARG B O 1
ATOM 866 N N . GLN B 1 29 ? -15.961 10.141 8.07 1 97.81 29 GLN B N 1
ATOM 867 C CA . GLN B 1 29 ? -16.141 9.016 8.969 1 97.81 29 GLN B CA 1
ATOM 868 C C . GLN B 1 29 ? -15.312 7.812 8.531 1 97.81 29 GLN B C 1
ATOM 870 O O . GLN B 1 29 ? -14.75 7.102 9.367 1 97.81 29 GLN B O 1
ATOM 875 N N . VAL B 1 30 ? -15.281 7.637 7.281 1 97.06 30 VAL B N 1
ATOM 876 C CA . VAL B 1 30 ? -14.523 6.52 6.727 1 97.06 30 VAL B CA 1
ATOM 877 C C . VAL B 1 30 ? -13.023 6.75 6.941 1 97.06 30 VAL B C 1
ATOM 879 O O . VAL B 1 30 ? -12.312 5.855 7.402 1 97.06 30 VAL B O 1
ATOM 882 N N . TYR B 1 31 ? -12.617 7.926 6.613 1 97.25 31 TYR B N 1
ATOM 883 C CA . TYR B 1 31 ? -11.203 8.266 6.789 1 97.25 31 TYR B CA 1
ATOM 884 C C . TYR B 1 31 ? -10.781 8.109 8.25 1 97.25 31 TYR B C 1
ATOM 886 O O . TYR B 1 31 ? -9.695 7.613 8.531 1 97.25 31 TYR B O 1
ATOM 894 N N . ARG B 1 32 ? -11.602 8.555 9.094 1 96.5 32 ARG B N 1
ATOM 895 C CA . ARG B 1 32 ? -11.32 8.445 10.523 1 96.5 32 ARG B CA 1
ATOM 896 C C . ARG B 1 32 ? -11.062 6.992 10.914 1 96.5 32 ARG B C 1
ATOM 898 O O . ARG B 1 32 ? -10.188 6.719 11.742 1 96.5 32 ARG B O 1
ATOM 905 N N . ARG B 1 33 ? -11.797 6.098 10.359 1 96.69 33 ARG B N 1
ATOM 906 C CA . ARG B 1 33 ? -11.633 4.684 10.672 1 96.69 33 ARG B CA 1
ATOM 907 C C . ARG B 1 33 ? -10.258 4.184 10.25 1 96.69 33 ARG B C 1
ATOM 909 O O . ARG B 1 33 ? -9.695 3.293 10.891 1 96.69 33 ARG B O 1
ATOM 916 N N . TYR B 1 34 ? -9.734 4.719 9.211 1 95.62 34 TYR B N 1
ATOM 917 C CA . TYR B 1 34 ? -8.383 4.371 8.789 1 95.62 34 TYR B CA 1
ATOM 918 C C . TYR B 1 34 ? -7.359 4.836 9.82 1 95.62 34 TYR B C 1
ATOM 920 O O . TYR B 1 34 ? -6.473 4.074 10.211 1 95.62 34 TYR B O 1
ATOM 928 N N . GLU B 1 35 ? -7.543 6.027 10.328 1 95.69 35 GLU B N 1
ATOM 929 C CA . GLU B 1 35 ? -6.594 6.609 11.273 1 95.69 35 GLU B CA 1
ATOM 930 C C . GLU B 1 35 ? -6.688 5.926 12.633 1 95.69 35 GLU B C 1
ATOM 932 O O . GLU B 1 35 ? -5.758 6.012 13.445 1 95.69 35 GLU B O 1
ATOM 937 N N . LYS B 1 36 ? -7.781 5.25 12.812 1 94.62 36 LYS B N 1
ATOM 938 C CA . LYS B 1 36 ? -7.98 4.57 14.086 1 94.62 36 LYS B CA 1
ATOM 939 C C . LYS B 1 36 ? -7.582 3.1 13.992 1 94.62 36 LYS B C 1
ATOM 941 O O . LYS B 1 36 ? -7.586 2.385 15 1 94.62 36 LYS B O 1
ATOM 946 N N . GLY B 1 37 ? -7.34 2.697 12.883 1 93.62 37 GLY B N 1
ATOM 947 C CA . GLY B 1 37 ? -6.98 1.301 12.695 1 93.62 37 GLY B CA 1
ATOM 948 C C . GLY B 1 37 ? -8.18 0.375 12.656 1 93.62 37 GLY B C 1
ATOM 949 O O . GLY B 1 37 ? -8.031 -0.846 12.75 1 93.62 37 GLY B O 1
ATOM 950 N N . GLU B 1 38 ? -9.305 0.93 12.539 1 95.25 38 GLU B N 1
ATOM 951 C CA . GLU B 1 38 ? -10.523 0.129 12.492 1 95.25 38 GLU B CA 1
ATOM 952 C C . GLU B 1 38 ? -10.719 -0.497 11.109 1 95.25 38 GLU B C 1
ATOM 954 O O . GLU B 1 38 ? -11.375 -1.536 10.984 1 95.25 38 GLU B O 1
ATOM 959 N N . ARG B 1 39 ? -10.195 0.155 10.078 1 94.12 39 ARG B N 1
ATOM 960 C CA . ARG B 1 39 ? -10.219 -0.325 8.695 1 94.12 39 ARG B CA 1
ATOM 961 C C . ARG B 1 39 ? -8.852 -0.179 8.047 1 94.12 39 ARG B C 1
ATOM 963 O O . ARG B 1 39 ? -8.117 0.768 8.336 1 94.12 39 ARG B O 1
ATOM 970 N N . GLU B 1 40 ? -8.656 -1.116 7.227 1 93.69 40 GLU B N 1
ATOM 971 C CA . GLU B 1 40 ? -7.418 -0.989 6.465 1 93.69 40 GLU B CA 1
ATOM 972 C C . GLU B 1 40 ? -7.562 0.036 5.344 1 93.69 40 GLU B C 1
ATOM 974 O O . GLU B 1 40 ? -8.562 0.032 4.617 1 93.69 40 GLU B O 1
ATOM 979 N N . ILE B 1 41 ? -6.586 0.899 5.285 1 94.88 41 ILE B N 1
ATOM 980 C CA . ILE B 1 41 ? -6.586 1.888 4.215 1 94.88 41 ILE B CA 1
ATOM 981 C C . ILE B 1 41 ? -6.266 1.206 2.885 1 94.88 41 ILE B C 1
ATOM 983 O O . ILE B 1 41 ? -5.355 0.378 2.809 1 94.88 41 ILE B O 1
ATOM 987 N N . PRO B 1 42 ? -7.109 1.513 1.913 1 95.06 42 PRO B N 1
ATOM 988 C CA . PRO B 1 42 ? -6.859 0.865 0.624 1 95.06 42 PRO B CA 1
ATOM 989 C C . PRO B 1 42 ? -5.613 1.404 -0.075 1 95.06 42 PRO B C 1
ATOM 991 O O . PRO B 1 42 ? -5.211 2.547 0.163 1 95.06 42 PRO B O 1
ATOM 994 N N . 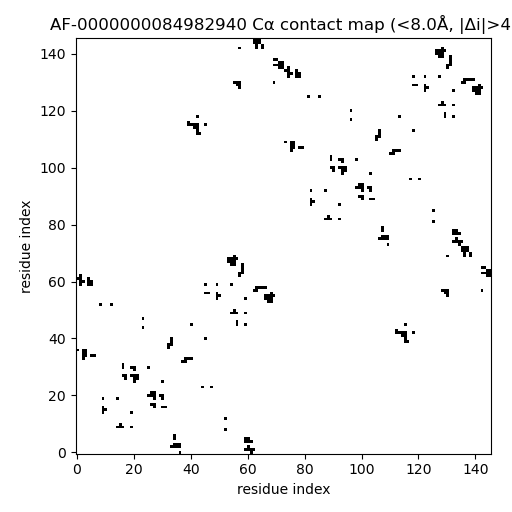THR B 1 43 ? -5.078 0.573 -0.97 1 95.31 43 THR B N 1
ATOM 995 C CA . THR B 1 43 ? -3.811 0.862 -1.632 1 95.31 43 THR B CA 1
ATOM 996 C C . THR B 1 43 ? -3.889 2.182 -2.393 1 95.31 43 THR B C 1
ATOM 998 O O . THR B 1 43 ? -2.959 2.992 -2.338 1 95.31 43 THR B O 1
ATOM 1001 N N . TRP B 1 44 ? -4.992 2.418 -3.08 1 94.5 44 TRP B N 1
ATOM 1002 C CA . TRP B 1 44 ? -5.117 3.646 -3.859 1 94.5 44 TRP B CA 1
ATOM 1003 C C . TRP B 1 44 ? -5.031 4.875 -2.957 1 94.5 44 TRP B C 1
ATOM 1005 O O . TRP B 1 44 ? -4.449 5.891 -3.338 1 94.5 44 TRP B O 1
ATOM 1015 N N . ALA B 1 45 ? -5.57 4.828 -1.831 1 95.94 45 ALA B N 1
ATOM 1016 C CA . ALA B 1 45 ? -5.531 5.938 -0.882 1 95.94 45 ALA B CA 1
ATOM 1017 C C . ALA B 1 45 ? -4.125 6.133 -0.323 1 95.94 45 ALA B C 1
ATOM 1019 O O . ALA B 1 45 ? -3.688 7.266 -0.106 1 95.94 45 ALA B O 1
ATOM 1020 N N . VAL B 1 46 ? -3.494 5.02 -0.099 1 94.81 46 VAL B N 1
ATOM 1021 C CA . VAL B 1 46 ? -2.115 5.066 0.375 1 94.81 46 VAL B CA 1
ATOM 1022 C C . VAL B 1 46 ? -1.249 5.832 -0.624 1 94.81 46 VAL B C 1
ATOM 1024 O O . VAL B 1 46 ? -0.471 6.707 -0.237 1 94.81 46 VAL B O 1
ATOM 1027 N N . ILE B 1 47 ? -1.39 5.535 -1.847 1 93.88 47 ILE B N 1
ATOM 1028 C CA . ILE B 1 47 ? -0.611 6.168 -2.906 1 93.88 47 ILE B CA 1
ATOM 1029 C C . ILE B 1 47 ? -0.914 7.664 -2.945 1 93.88 47 ILE B C 1
ATOM 1031 O O . ILE B 1 47 ? 0.003 8.484 -3.002 1 93.88 47 ILE B O 1
ATOM 1035 N N . GLN B 1 48 ? -2.139 7.973 -2.877 1 95.81 48 GLN B N 1
ATOM 1036 C CA . GLN B 1 48 ? -2.547 9.375 -2.93 1 95.81 48 GLN B CA 1
ATOM 1037 C C . GLN B 1 48 ? -1.994 10.156 -1.741 1 95.81 48 GLN B C 1
ATOM 1039 O O . GLN B 1 48 ? -1.508 11.273 -1.9 1 95.81 48 GLN B O 1
ATOM 1044 N N . LEU B 1 49 ? -2.117 9.578 -0.613 1 95.94 49 LEU B N 1
ATOM 1045 C CA . LEU B 1 49 ? -1.632 10.234 0.594 1 95.94 49 LEU B CA 1
ATOM 1046 C C . LEU B 1 49 ? -0.118 10.414 0.544 1 95.94 49 LEU B C 1
ATOM 1048 O O . LEU B 1 49 ? 0.4 11.469 0.922 1 95.94 49 LEU B O 1
ATOM 1052 N N . ALA B 1 50 ? 0.543 9.383 0.165 1 93.75 50 ALA B N 1
ATOM 1053 C CA . ALA B 1 50 ? 1.997 9.453 0.049 1 93.75 50 ALA B CA 1
ATOM 1054 C C . ALA B 1 50 ? 2.418 10.594 -0.873 1 93.75 50 ALA B C 1
ATOM 1056 O O . ALA B 1 50 ? 3.355 11.336 -0.566 1 93.75 50 ALA B O 1
ATOM 1057 N N . ARG B 1 51 ? 1.751 10.758 -1.967 1 93.44 51 ARG B N 1
ATOM 1058 C CA . ARG B 1 51 ? 2.031 11.828 -2.914 1 93.44 51 ARG B CA 1
ATOM 1059 C C . ARG B 1 51 ? 1.711 13.188 -2.307 1 93.44 51 ARG B C 1
ATOM 1061 O O . ARG B 1 51 ? 2.486 14.141 -2.449 1 93.44 51 ARG B O 1
ATOM 1068 N N . PHE B 1 52 ? 0.62 13.156 -1.703 1 95.06 52 PHE B N 1
ATOM 1069 C CA . PHE B 1 52 ? 0.162 14.414 -1.114 1 95.06 52 PHE B CA 1
ATOM 1070 C C . PHE B 1 52 ? 1.152 14.914 -0.071 1 95.06 52 PHE B C 1
ATOM 1072 O O . PHE B 1 52 ? 1.499 16.094 -0.055 1 95.06 52 PHE B O 1
ATOM 1079 N N . TYR B 1 53 ? 1.611 14.031 0.794 1 94.44 53 TYR B N 1
ATOM 1080 C CA . TYR B 1 53 ? 2.51 14.398 1.882 1 94.44 53 TYR B CA 1
ATOM 1081 C C . TYR B 1 53 ? 3.961 14.391 1.419 1 94.44 53 TYR B C 1
ATOM 1083 O O . TYR B 1 53 ? 4.863 14.742 2.18 1 94.44 53 TYR B O 1
ATOM 1091 N N . ASP B 1 54 ? 4.188 13.969 0.273 1 93 54 ASP B N 1
ATOM 1092 C CA . ASP B 1 54 ? 5.52 13.883 -0.315 1 93 54 ASP B CA 1
ATOM 1093 C C . ASP B 1 54 ? 6.414 12.938 0.485 1 93 54 ASP B C 1
ATOM 1095 O O . ASP B 1 54 ? 7.527 13.297 0.87 1 93 54 ASP B O 1
ATOM 1099 N N . VAL B 1 55 ? 5.918 11.766 0.726 1 92.19 55 VAL B N 1
ATOM 1100 C CA . VAL B 1 55 ? 6.633 10.711 1.426 1 92.19 55 VAL B CA 1
ATOM 1101 C C . VAL B 1 55 ? 6.5 9.398 0.654 1 92.19 55 VAL B C 1
ATOM 1103 O O . VAL B 1 55 ? 5.691 9.297 -0.272 1 92.19 55 VAL B O 1
ATOM 1106 N N . SER B 1 56 ? 7.352 8.477 1.07 1 91.75 56 SER B N 1
ATOM 1107 C CA . SER B 1 56 ? 7.234 7.152 0.472 1 91.75 56 SER B CA 1
ATOM 1108 C C . SER B 1 56 ? 6.074 6.371 1.082 1 91.75 56 SER B C 1
ATOM 1110 O O . SER B 1 56 ? 5.664 6.641 2.213 1 91.75 56 SER B O 1
ATOM 1112 N N . THR B 1 57 ? 5.508 5.473 0.298 1 92.94 57 THR B N 1
ATOM 1113 C CA . THR B 1 57 ? 4.477 4.598 0.849 1 92.94 57 THR B CA 1
ATOM 1114 C C . THR B 1 57 ? 5.035 3.766 2 1 92.94 57 THR B C 1
ATOM 1116 O O . THR B 1 57 ? 4.328 3.477 2.967 1 92.94 57 THR B O 1
ATOM 1119 N N . ASP B 1 58 ? 6.297 3.469 1.964 1 92.44 58 ASP B N 1
ATOM 1120 C CA . ASP B 1 58 ? 6.961 2.75 3.047 1 92.44 58 ASP B CA 1
ATOM 1121 C C . ASP B 1 58 ? 6.914 3.551 4.348 1 92.44 58 ASP B C 1
ATOM 1123 O O . ASP B 1 58 ? 6.617 3.004 5.41 1 92.44 58 ASP B O 1
ATOM 1127 N N . TYR B 1 59 ? 7.203 4.766 4.152 1 91.75 59 TYR B N 1
ATOM 1128 C CA . TYR B 1 59 ? 7.18 5.633 5.324 1 91.75 59 TYR B CA 1
ATOM 1129 C C . TYR B 1 59 ? 5.766 5.762 5.875 1 91.75 59 TYR B C 1
ATOM 1131 O O . TYR B 1 59 ? 5.551 5.641 7.082 1 91.75 59 TYR B O 1
ATOM 1139 N N . LEU B 1 60 ? 4.824 5.941 4.969 1 92.94 60 LEU B N 1
ATOM 1140 C CA . LEU B 1 60 ? 3.43 6.121 5.348 1 92.94 60 LEU B CA 1
ATOM 1141 C C . LEU B 1 60 ? 2.902 4.898 6.09 1 92.94 60 LEU B C 1
ATOM 1143 O O . LEU B 1 60 ? 2.15 5.031 7.059 1 92.94 60 LEU B O 1
ATOM 1147 N N . LEU B 1 61 ? 3.422 3.775 5.625 1 92.44 61 LEU B N 1
ATOM 1148 C CA . LEU B 1 61 ? 2.928 2.52 6.184 1 92.44 61 LEU B CA 1
ATOM 1149 C C . LEU B 1 61 ? 3.787 2.072 7.359 1 92.44 61 LEU B C 1
ATOM 1151 O O . LEU B 1 61 ? 3.631 0.956 7.859 1 92.44 61 LEU B O 1
ATOM 1155 N N . GLY B 1 62 ? 4.715 2.875 7.73 1 88.44 62 GLY B N 1
ATOM 1156 C CA . GLY B 1 62 ? 5.508 2.615 8.922 1 88.44 62 GLY B CA 1
ATOM 1157 C C . GLY B 1 62 ? 6.582 1.567 8.711 1 88.44 62 GLY B C 1
ATOM 1158 O O . GLY B 1 62 ? 7.082 0.975 9.664 1 88.44 62 GLY B O 1
ATOM 1159 N N . LEU B 1 63 ? 6.91 1.328 7.512 1 88.06 63 LEU B N 1
ATOM 1160 C CA . LEU B 1 63 ? 7.883 0.289 7.188 1 88.06 63 LEU B CA 1
ATOM 1161 C C . LEU B 1 63 ? 9.305 0.842 7.219 1 88.06 63 LEU B C 1
ATOM 1163 O O . LEU B 1 63 ? 10.273 0.079 7.273 1 88.06 63 LEU B O 1
ATOM 1167 N N . THR B 1 64 ? 9.391 2.107 7.137 1 86.19 64 THR B N 1
ATOM 1168 C CA . THR B 1 64 ? 10.695 2.77 7.207 1 86.19 64 THR B CA 1
ATOM 1169 C C . THR B 1 64 ? 10.594 4.059 8.016 1 86.19 64 THR B C 1
ATOM 1171 O O . THR B 1 64 ? 9.508 4.602 8.203 1 86.19 64 THR B O 1
ATOM 1174 N N . ARG B 1 65 ? 11.656 4.492 8.445 1 85.19 65 ARG B N 1
ATOM 1175 C CA . ARG B 1 65 ? 11.711 5.762 9.164 1 85.19 65 ARG B CA 1
ATOM 1176 C C . ARG B 1 65 ? 12.156 6.895 8.25 1 85.19 65 ARG B C 1
ATOM 1178 O O . ARG B 1 65 ? 12.078 8.07 8.617 1 85.19 65 ARG B O 1
ATOM 1185 N N . GLU B 1 66 ? 12.492 6.5 7.129 1 81.62 66 GLU B N 1
ATOM 1186 C CA . GLU B 1 66 ? 12.938 7.5 6.164 1 81.62 66 GLU B CA 1
ATOM 1187 C C . GLU B 1 66 ? 11.758 8.102 5.41 1 81.62 66 GLU B C 1
ATOM 1189 O O . GLU B 1 66 ? 11.023 7.391 4.719 1 81.62 66 GLU B O 1
ATOM 1194 N N . LYS B 1 67 ? 11.641 9.422 5.578 1 75.38 67 LYS B N 1
ATOM 1195 C CA . LYS B 1 67 ? 10.508 10.133 4.988 1 75.38 67 LYS B CA 1
ATOM 1196 C C . LYS B 1 67 ? 10.648 10.211 3.469 1 75.38 67 LYS B C 1
ATOM 1198 O O . LYS B 1 67 ? 9.648 10.18 2.75 1 75.38 67 LYS B O 1
ATOM 1203 N N . ARG B 1 68 ? 11.859 10.414 2.934 1 69.38 68 ARG B N 1
ATOM 1204 C CA . ARG B 1 68 ? 12.102 10.797 1.545 1 69.38 68 ARG B CA 1
ATOM 1205 C C . ARG B 1 68 ? 11.617 9.711 0.587 1 69.38 68 ARG B C 1
ATOM 1207 O O . ARG B 1 68 ? 11.898 8.531 0.784 1 69.38 68 ARG B O 1
ATOM 1214 N N . PRO B 1 69 ? 10.672 10.258 -0.244 1 64.31 69 PRO B N 1
ATOM 1215 C CA . PRO B 1 69 ? 10.234 9.336 -1.294 1 64.31 69 PRO B CA 1
ATOM 1216 C C . PRO B 1 69 ? 11.391 8.859 -2.174 1 64.31 69 PRO B C 1
ATOM 1218 O O . PRO B 1 69 ? 12.43 9.516 -2.25 1 64.31 69 PRO B O 1
ATOM 1221 N N . PHE B 1 70 ? 11.344 7.648 -2.496 1 62.34 70 PHE B N 1
ATOM 1222 C CA . PHE B 1 70 ? 12.312 7.258 -3.514 1 62.34 70 PHE B CA 1
ATOM 1223 C C . PHE B 1 70 ? 12.164 8.117 -4.762 1 62.34 70 PHE B C 1
ATOM 1225 O O . PHE B 1 70 ? 11.086 8.664 -5.016 1 62.34 70 PHE B O 1
ATOM 1232 N N . PRO B 1 71 ? 13.242 8.414 -5.273 1 62.53 71 PRO B N 1
ATOM 1233 C CA . PRO B 1 71 ? 13.141 9.25 -6.469 1 62.53 71 PRO B CA 1
ATOM 1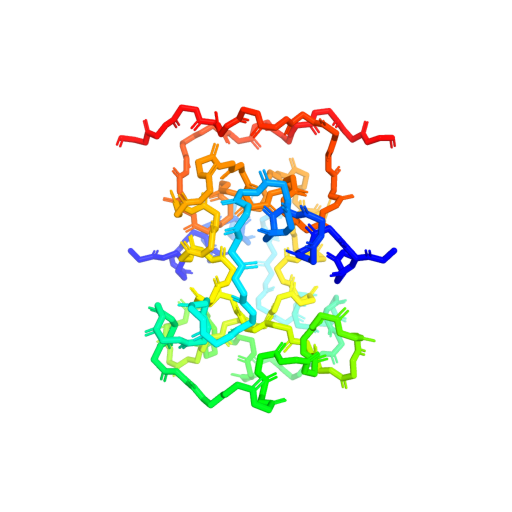234 C C . PRO B 1 71 ? 12.047 8.773 -7.43 1 62.53 71 PRO B C 1
ATOM 1236 O O . PRO B 1 71 ? 11.891 7.566 -7.637 1 62.53 71 PRO B O 1
ATOM 1239 N N . LYS B 1 72 ? 11.086 9.688 -7.605 1 57.06 72 LYS B N 1
ATOM 1240 C CA . LYS B 1 72 ? 10.008 9.422 -8.555 1 57.06 72 LYS B CA 1
ATOM 1241 C C . LYS B 1 72 ? 10.57 9.078 -9.938 1 57.06 72 LYS B C 1
ATOM 1243 O O . LYS B 1 72 ? 11.672 9.508 -10.289 1 57.06 72 LYS B O 1
ATOM 1248 N N . LYS B 1 73 ? 9.859 8.195 -10.594 1 50.66 73 LYS B N 1
ATOM 1249 C CA . LYS B 1 73 ? 10.188 8.156 -12.016 1 50.66 73 LYS B CA 1
ATOM 1250 C C . LYS B 1 73 ? 9.836 9.469 -12.703 1 50.66 73 LYS B C 1
ATOM 1252 O O . LYS B 1 73 ? 8.805 10.078 -12.398 1 50.66 73 LYS B O 1
#

Radius of gyration: 15.14 Å; Cα contacts (8 Å, |Δi|>4): 194; chains: 2; bounding box: 33×41×28 Å

Foldseek 3Di:
DLLCLLVVLCVVVVHDLCRLCVQVVHDSVVSVCSSVVVDPDDPVSLVSSCVVSQADSCVSSVVDVDGHHDPDD/DLLCLLVVLCVVVVHDLCRLCVQVVHDSVVSVCSSVVVDPDDPVSLVSSCVVSQADSCVSSVVDVDGHHDDDD